Protein AF-A0ABD5VPP7-F1 (afdb_monomer)

Sequence (125 aa):
MGYACPVCEEPQADAAHLANHLAFTAMIGREDHEAWLDEHAPGWAQEGTQELAAVVSETLPEEEFEEFADADHDHATFEDDLARHAGYGRDAGRGGATDADVESVLAEARELTRRMRGDDEAENE

Foldseek 3Di:
DWFAQPQPRDTAPALLRNLVVLLVCVVVPPVSSVVVCCVQPVPSPVDHSVVSSVSSPVPGDDDDDDPPPPPPCCVVVVVVVCCVVVVVPPDPPPDDQDPVNVVVVVVVVVVVVVVVVVVVVVVVD

Nearest PDB structures (foldseek):
  4lqx-assembly1_A  TM=8.639E-01  e=4.321E-01  Saccharolobus solfataricus P2

Radius of gyration: 25.81 Å; Cα contacts (8 Å, |Δi|>4): 93; chains: 1; bounding box: 54×38×62 Å

Secondary structure (DSSP, 8-state):
-BEE-TTT--EESSHHHHHHHHHHHHHTT-HHHHHHHHHH-TTGGGS-HHHHHHHHHHHS--B-----------HHHHHHHHHHHTT-S----S-PPPHHHHHHHHHHHHHHHHHHHHHHHHT--

Solvent-accessible surface area (backbone atoms only — not comparable to full-atom values): 7390 Å² total; per-residue (Å²): 102,19,30,61,37,95,79,78,62,52,75,24,71,34,43,48,52,41,29,44,51,40,52,54,44,22,74,77,68,36,61,71,41,38,52,52,37,53,74,76,38,76,58,53,95,80,52,52,47,67,61,41,13,51,52,42,58,75,73,45,75,79,39,83,59,81,74,74,74,75,74,66,84,54,58,68,56,56,53,53,50,46,32,63,74,68,63,72,51,93,64,96,71,88,82,75,78,46,74,66,53,51,51,50,53,55,50,50,54,53,48,53,53,47,48,57,57,49,52,62,56,62,74,75,111

pLDDT: mean 81.06, std 17.79, range [46.28, 97.94]

Structure (mmCIF, N/CA/C/O backbone):
data_AF-A0ABD5VPP7-F1
#
_entry.id   AF-A0ABD5VPP7-F1
#
loop_
_atom_site.group_PDB
_atom_site.id
_atom_site.type_symbol
_atom_site.label_atom_id
_atom_site.label_alt_id
_atom_site.label_comp_id
_atom_site.label_asym_id
_atom_site.label_entity_id
_atom_site.label_seq_id
_atom_site.pdbx_PDB_ins_code
_atom_site.Cartn_x
_atom_site.Cartn_y
_atom_site.Cartn_z
_atom_site.occupancy
_atom_site.B_iso_or_equiv
_atom_site.auth_seq_id
_atom_site.auth_comp_id
_atom_site.auth_asym_id
_atom_site.auth_atom_id
_atom_site.pdbx_PDB_model_num
ATOM 1 N N . MET A 1 1 ? 11.129 -5.763 11.649 1.00 79.50 1 MET A N 1
ATOM 2 C CA . MET A 1 1 ? 9.699 -5.793 12.018 1.00 79.50 1 MET A CA 1
ATOM 3 C C . MET A 1 1 ? 8.933 -5.272 10.827 1.00 79.50 1 MET A C 1
ATOM 5 O O . MET A 1 1 ? 9.278 -4.189 10.379 1.00 79.50 1 MET A O 1
ATOM 9 N N . GLY A 1 2 ? 7.997 -6.048 10.295 1.00 91.31 2 GLY A N 1
ATOM 10 C CA . GLY A 1 2 ? 7.211 -5.709 9.114 1.00 91.31 2 GLY A CA 1
ATOM 11 C C . GLY A 1 2 ? 5.800 -6.274 9.220 1.00 91.31 2 GLY A C 1
ATOM 12 O O . GLY A 1 2 ? 5.390 -6.737 10.284 1.00 91.31 2 GLY A O 1
ATOM 13 N N . TYR A 1 3 ? 5.063 -6.249 8.116 1.00 94.12 3 TYR A N 1
ATOM 14 C CA . TYR A 1 3 ? 3.684 -6.733 8.059 1.00 94.12 3 TYR A CA 1
ATOM 15 C C . TYR A 1 3 ? 3.494 -7.641 6.846 1.00 94.12 3 TYR A C 1
ATOM 17 O O . TYR A 1 3 ? 3.978 -7.319 5.765 1.00 94.12 3 TYR A O 1
ATOM 25 N N . ALA A 1 4 ? 2.770 -8.748 6.995 1.00 94.94 4 ALA A N 1
ATOM 26 C CA . ALA A 1 4 ? 2.317 -9.530 5.848 1.00 94.94 4 ALA A CA 1
ATOM 27 C C . ALA A 1 4 ? 1.037 -8.924 5.267 1.00 94.94 4 ALA A C 1
ATOM 29 O O . ALA A 1 4 ? 0.120 -8.548 6.001 1.00 94.94 4 ALA A O 1
ATOM 30 N N . CYS A 1 5 ? 0.948 -8.862 3.938 1.00 96.25 5 CYS A N 1
ATOM 31 C CA . CYS A 1 5 ? -0.310 -8.525 3.289 1.00 96.25 5 CYS A CA 1
ATOM 32 C C . CYS A 1 5 ? -1.369 -9.601 3.604 1.00 96.25 5 CYS A C 1
ATOM 34 O O . CYS A 1 5 ? -1.138 -10.774 3.314 1.00 96.25 5 CYS A O 1
ATOM 36 N N . PRO A 1 6 ? -2.555 -9.239 4.125 1.00 95.31 6 PRO A N 1
ATOM 37 C CA . PRO A 1 6 ? -3.582 -10.210 4.517 1.00 95.31 6 PRO A CA 1
ATOM 38 C C . PRO A 1 6 ? -4.241 -10.930 3.330 1.00 95.31 6 PRO A C 1
ATOM 40 O O . PRO A 1 6 ? -5.009 -11.867 3.536 1.00 95.31 6 PRO A O 1
ATOM 43 N N . VAL A 1 7 ? -3.975 -10.483 2.097 1.00 96.56 7 VAL A N 1
ATOM 44 C CA . VAL A 1 7 ? -4.576 -11.028 0.872 1.00 96.56 7 VAL A CA 1
ATOM 45 C C . VAL A 1 7 ? -3.601 -11.912 0.101 1.00 96.56 7 VAL A C 1
ATOM 47 O O . VAL A 1 7 ? -3.958 -13.012 -0.310 1.00 96.56 7 VAL A O 1
ATOM 50 N N . CYS A 1 8 ? -2.380 -11.428 -0.132 1.00 96.31 8 CYS A N 1
ATOM 51 C CA . CYS A 1 8 ? -1.384 -12.126 -0.947 1.00 96.31 8 CYS A CA 1
ATOM 52 C C . CYS A 1 8 ? -0.206 -12.686 -0.143 1.00 96.31 8 CYS A C 1
ATOM 54 O O . CYS A 1 8 ? 0.681 -13.289 -0.738 1.00 96.31 8 CYS A O 1
ATOM 56 N N . GLU A 1 9 ? -0.196 -12.480 1.178 1.00 93.50 9 GLU A N 1
ATOM 57 C CA . GLU A 1 9 ? 0.846 -12.929 2.113 1.00 93.50 9 GLU A CA 1
ATOM 58 C C . GLU A 1 9 ? 2.243 -12.345 1.832 1.00 93.50 9 GLU A C 1
ATOM 60 O O . GLU A 1 9 ? 3.216 -12.730 2.476 1.00 93.50 9 GLU A O 1
ATOM 65 N N . GLU A 1 10 ? 2.356 -11.378 0.911 1.00 92.38 10 GLU A N 1
ATOM 66 C CA . GLU A 1 10 ? 3.624 -10.724 0.592 1.00 92.38 10 GLU A CA 1
ATOM 67 C C . GLU A 1 10 ? 4.099 -9.891 1.795 1.00 92.38 10 GLU A C 1
ATOM 69 O O . GLU A 1 10 ? 3.359 -9.006 2.252 1.00 92.38 10 GLU A O 1
ATOM 74 N N . PRO A 1 11 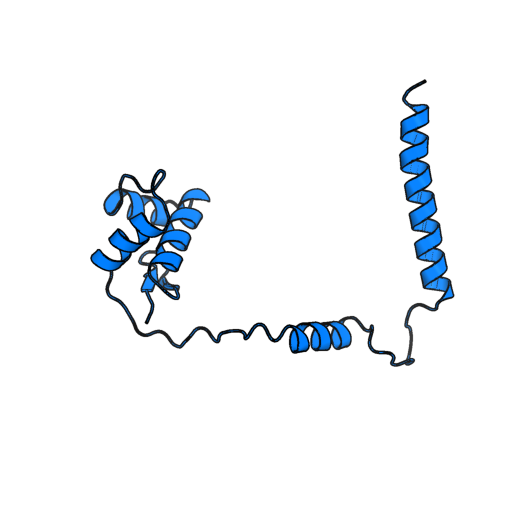? 5.317 -10.135 2.308 1.00 92.50 11 P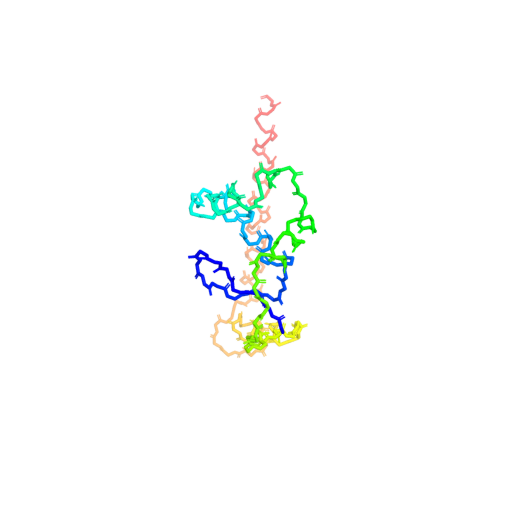RO A N 1
ATOM 75 C CA . PRO A 1 11 ? 5.863 -9.349 3.398 1.00 92.50 11 PRO A CA 1
ATOM 76 C C . PRO A 1 11 ? 6.127 -7.901 2.962 1.00 92.50 11 PRO A C 1
ATOM 78 O O . PRO A 1 11 ? 6.463 -7.611 1.817 1.00 92.50 11 PRO A O 1
ATOM 81 N N . GLN A 1 12 ? 5.957 -6.965 3.887 1.00 92.88 12 GLN A N 1
ATOM 82 C CA . GLN A 1 12 ? 6.147 -5.532 3.684 1.00 92.88 12 GLN A CA 1
ATOM 83 C C . GLN A 1 12 ? 7.014 -4.978 4.808 1.00 92.88 12 GLN A C 1
ATOM 85 O O . GLN A 1 12 ? 6.886 -5.390 5.963 1.00 92.88 12 GLN A O 1
ATOM 90 N N . ALA A 1 13 ? 7.894 -4.037 4.464 1.00 91.94 13 ALA A N 1
ATOM 91 C CA . ALA A 1 13 ? 8.899 -3.513 5.386 1.00 91.94 13 ALA A CA 1
ATOM 92 C C . ALA A 1 13 ? 8.285 -2.833 6.620 1.00 91.94 13 ALA A C 1
ATOM 94 O O . ALA A 1 13 ? 8.788 -3.004 7.723 1.00 91.94 13 ALA A O 1
ATOM 95 N N . ASP A 1 14 ? 7.188 -2.093 6.446 1.00 93.31 14 ASP A N 1
ATOM 96 C CA . ASP A 1 14 ? 6.459 -1.427 7.525 1.00 93.31 14 ASP A CA 1
ATOM 97 C C . ASP A 1 14 ? 4.976 -1.214 7.156 1.00 93.31 14 ASP A C 1
ATOM 99 O O . ASP A 1 14 ? 4.524 -1.558 6.057 1.00 93.31 14 ASP A O 1
ATOM 103 N N . ALA A 1 15 ? 4.208 -0.635 8.084 1.00 95.50 15 ALA A N 1
ATOM 104 C CA . ALA A 1 15 ? 2.782 -0.366 7.899 1.00 95.50 15 ALA A CA 1
ATOM 105 C C . ALA A 1 15 ? 2.495 0.593 6.729 1.00 95.50 15 ALA A C 1
ATOM 107 O O . ALA A 1 15 ? 1.458 0.467 6.079 1.00 95.50 15 ALA A O 1
ATOM 108 N N . ALA A 1 16 ? 3.397 1.536 6.431 1.00 95.56 16 ALA A N 1
ATOM 109 C CA . ALA A 1 16 ? 3.232 2.478 5.326 1.00 95.56 16 ALA A CA 1
ATOM 110 C C . ALA A 1 16 ? 3.455 1.795 3.968 1.00 95.56 16 ALA A C 1
ATOM 112 O O . ALA A 1 16 ? 2.703 2.037 3.021 1.00 95.56 16 ALA A O 1
ATOM 113 N N . HIS A 1 17 ? 4.435 0.894 3.879 1.00 95.75 17 HIS A N 1
ATOM 114 C CA . HIS A 1 17 ? 4.644 0.049 2.706 1.00 95.75 17 HIS A CA 1
ATOM 115 C C . HIS A 1 17 ? 3.443 -0.867 2.468 1.00 95.75 17 HIS A C 1
ATOM 117 O O . HIS A 1 17 ? 2.955 -0.937 1.339 1.00 95.75 17 HIS A O 1
ATOM 123 N N . LEU A 1 18 ? 2.899 -1.483 3.523 1.00 96.50 18 LEU A N 1
ATOM 124 C CA . LEU A 1 18 ? 1.692 -2.299 3.402 1.00 96.50 18 LEU A CA 1
ATOM 125 C C . LEU A 1 18 ? 0.464 -1.476 2.984 1.00 96.50 18 LEU A C 1
ATOM 127 O O . LEU A 1 18 ? -0.263 -1.888 2.081 1.00 96.50 18 LEU A O 1
ATOM 131 N N . ALA A 1 19 ? 0.262 -0.291 3.561 1.00 97.19 19 ALA A N 1
ATOM 132 C CA . ALA A 1 19 ? -0.812 0.614 3.152 1.00 97.19 19 ALA A CA 1
ATOM 133 C C . ALA A 1 19 ? -0.728 0.975 1.659 1.00 97.19 19 ALA A C 1
ATOM 135 O O . ALA A 1 19 ? -1.723 0.880 0.938 1.00 97.19 19 ALA A O 1
ATOM 136 N N . ASN A 1 20 ? 0.465 1.325 1.168 1.00 96.56 20 ASN A N 1
ATOM 137 C CA . ASN A 1 20 ? 0.675 1.593 -0.255 1.00 96.56 20 ASN A CA 1
ATOM 138 C C . ASN A 1 20 ? 0.445 0.351 -1.118 1.00 96.56 20 ASN A C 1
ATOM 140 O O . ASN A 1 20 ? -0.210 0.450 -2.154 1.00 96.56 20 ASN A O 1
ATOM 144 N N . HIS A 1 21 ? 0.963 -0.808 -0.705 1.00 97.62 21 HIS A N 1
ATOM 145 C CA . HIS A 1 21 ? 0.762 -2.064 -1.418 1.00 97.62 21 HIS A CA 1
ATOM 146 C C . HIS A 1 21 ? -0.731 -2.355 -1.608 1.00 97.62 21 HIS A C 1
ATOM 148 O O . HIS A 1 21 ? -1.160 -2.594 -2.736 1.00 97.62 21 HIS A O 1
ATOM 154 N N . LEU A 1 22 ? -1.530 -2.267 -0.542 1.00 97.00 22 LEU A N 1
ATOM 155 C CA . LEU A 1 22 ? -2.976 -2.481 -0.594 1.00 97.00 22 LEU A CA 1
ATOM 156 C C . LEU A 1 22 ? -3.663 -1.465 -1.515 1.00 97.00 22 LEU A C 1
ATOM 158 O O . LEU A 1 22 ? -4.382 -1.868 -2.430 1.00 97.00 22 LEU A O 1
ATOM 162 N N . ALA A 1 23 ? -3.399 -0.168 -1.327 1.00 96.69 23 ALA A N 1
ATOM 163 C CA . ALA A 1 23 ? -4.056 0.895 -2.087 1.00 96.69 23 ALA A CA 1
ATOM 164 C C . ALA A 1 23 ? -3.744 0.818 -3.591 1.00 96.69 23 ALA A C 1
ATOM 166 O O . ALA A 1 23 ? -4.658 0.839 -4.415 1.00 96.69 23 ALA A O 1
ATOM 167 N N . PHE A 1 24 ? -2.471 0.674 -3.977 1.00 96.50 24 PHE A N 1
ATOM 168 C CA . PHE A 1 24 ? -2.103 0.558 -5.392 1.00 96.50 24 PHE A CA 1
ATOM 169 C C . PHE A 1 24 ? -2.634 -0.728 -6.019 1.00 96.50 24 PHE A C 1
ATOM 171 O O . PHE A 1 24 ? -3.102 -0.705 -7.158 1.00 96.50 24 PHE A O 1
ATOM 178 N N . THR A 1 25 ? -2.587 -1.841 -5.286 1.00 96.69 25 THR A N 1
ATOM 179 C CA . THR A 1 25 ? -3.049 -3.138 -5.791 1.00 96.69 25 THR A CA 1
ATOM 180 C C . THR A 1 25 ? -4.567 -3.142 -6.000 1.00 96.69 25 THR A C 1
ATOM 182 O O . THR A 1 25 ? -5.041 -3.629 -7.028 1.00 96.69 25 THR A O 1
ATOM 185 N N . ALA A 1 26 ? -5.323 -2.505 -5.103 1.00 96.38 26 ALA A N 1
ATOM 186 C CA . ALA A 1 26 ? -6.745 -2.238 -5.294 1.00 96.38 26 ALA A CA 1
ATOM 187 C C . ALA A 1 26 ? -6.997 -1.340 -6.522 1.00 96.38 26 ALA A C 1
ATOM 189 O O . ALA A 1 26 ? -7.784 -1.700 -7.395 1.00 96.38 26 ALA A O 1
ATOM 190 N N . MET A 1 27 ? -6.257 -0.231 -6.677 1.00 94.25 27 MET A N 1
ATOM 191 C CA . MET A 1 27 ? -6.415 0.696 -7.815 1.00 94.25 27 MET A CA 1
ATOM 192 C C . MET A 1 27 ? -6.169 0.057 -9.192 1.00 94.25 27 MET A C 1
ATOM 194 O O . MET A 1 27 ? -6.773 0.483 -10.176 1.00 94.25 27 MET A O 1
ATOM 198 N 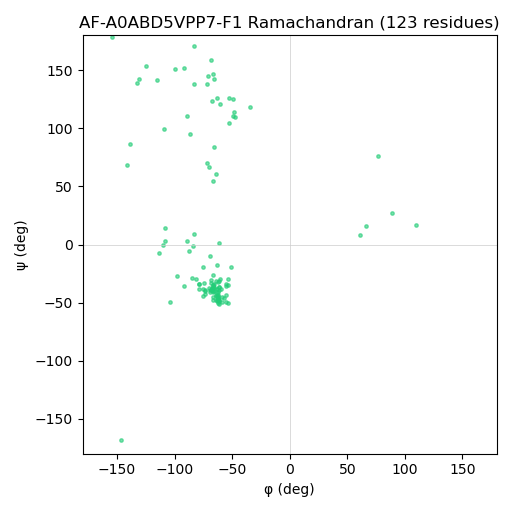N . ILE A 1 28 ? -5.306 -0.961 -9.292 1.00 96.06 28 ILE A N 1
ATOM 199 C CA . ILE A 1 28 ? -5.084 -1.710 -10.546 1.00 96.06 28 ILE A CA 1
ATOM 200 C C . ILE A 1 28 ? -6.119 -2.827 -10.780 1.00 96.06 28 ILE A C 1
ATOM 202 O O . ILE A 1 28 ? -5.965 -3.622 -11.711 1.00 96.06 28 ILE A O 1
ATOM 206 N N . GLY A 1 29 ? -7.176 -2.884 -9.963 1.00 92.62 29 GLY A N 1
ATOM 207 C CA . GLY A 1 29 ? -8.330 -3.765 -10.141 1.00 92.62 29 GLY A CA 1
ATOM 208 C C . GLY A 1 29 ? -8.192 -5.140 -9.490 1.00 92.62 29 GLY A C 1
ATOM 209 O O . GLY A 1 29 ? -8.769 -6.107 -9.989 1.00 92.62 29 GLY A O 1
ATOM 210 N N . ARG A 1 30 ? -7.404 -5.274 -8.416 1.00 94.69 30 ARG A N 1
ATOM 211 C CA . ARG A 1 30 ? -7.404 -6.500 -7.602 1.00 94.69 30 ARG A CA 1
ATOM 212 C C . ARG A 1 30 ? -8.489 -6.408 -6.534 1.00 94.69 30 ARG A C 1
ATOM 214 O O . ARG A 1 30 ? -8.256 -5.886 -5.447 1.00 94.69 30 ARG A O 1
ATOM 221 N N . GLU A 1 31 ? -9.646 -6.969 -6.862 1.00 95.44 31 GLU A N 1
ATOM 222 C CA . GLU A 1 31 ? -10.864 -6.915 -6.044 1.00 95.44 31 GLU A CA 1
ATOM 223 C C . GLU A 1 31 ? -10.679 -7.430 -4.610 1.00 95.44 31 GLU A C 1
ATOM 225 O O . GLU A 1 31 ? -11.245 -6.851 -3.695 1.00 95.44 31 GLU A O 1
ATOM 230 N N . ASP A 1 32 ? -9.833 -8.437 -4.369 1.00 97.62 32 ASP A N 1
ATOM 231 C CA . ASP A 1 32 ? -9.596 -8.935 -3.005 1.00 97.62 32 ASP A CA 1
ATOM 232 C C . ASP A 1 32 ? -8.897 -7.894 -2.106 1.00 97.62 32 ASP A C 1
ATOM 234 O O . ASP A 1 32 ? -9.169 -7.814 -0.909 1.00 97.62 32 ASP A O 1
ATOM 238 N N . HIS A 1 33 ? -8.009 -7.070 -2.681 1.00 97.94 33 HIS A N 1
ATOM 239 C CA . HIS A 1 33 ? -7.331 -5.996 -1.941 1.00 97.94 33 HIS A CA 1
ATOM 240 C C . HIS A 1 33 ? -8.285 -4.823 -1.705 1.00 97.94 33 HIS A C 1
ATOM 242 O O . HIS A 1 33 ? -8.283 -4.237 -0.625 1.00 97.94 33 HIS A O 1
ATOM 248 N N . GLU A 1 34 ? -9.125 -4.516 -2.696 1.00 96.56 34 GLU A N 1
ATOM 249 C CA . GLU A 1 34 ? -10.192 -3.521 -2.575 1.00 96.56 34 GLU A CA 1
ATOM 250 C C . GLU 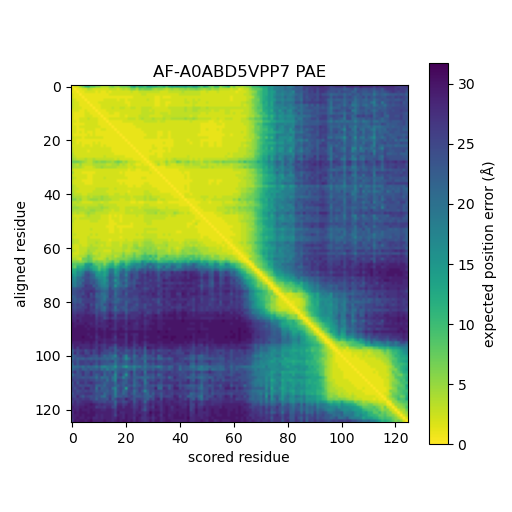A 1 34 ? -11.217 -3.930 -1.510 1.00 96.56 34 GLU A C 1
ATOM 252 O O . GLU A 1 34 ? -11.513 -3.137 -0.627 1.00 96.56 34 GLU A O 1
ATOM 257 N N . ALA A 1 35 ? -11.678 -5.182 -1.507 1.00 97.50 35 ALA A N 1
ATOM 258 C CA . ALA A 1 35 ? -12.636 -5.690 -0.529 1.00 97.50 35 ALA A CA 1
ATOM 259 C C . ALA A 1 35 ? -12.088 -5.640 0.902 1.00 97.50 35 ALA A C 1
ATOM 261 O O . ALA A 1 35 ? -12.808 -5.269 1.831 1.00 97.50 35 ALA A O 1
ATOM 262 N N . TRP A 1 36 ? -10.806 -5.976 1.087 1.00 97.12 36 TRP A N 1
ATOM 263 C CA . TRP A 1 36 ? -10.166 -5.852 2.393 1.00 97.12 36 TRP A CA 1
ATOM 264 C C . TRP A 1 36 ? -10.139 -4.394 2.870 1.00 97.12 36 TRP A C 1
ATOM 266 O O . TRP A 1 36 ? -10.466 -4.121 4.029 1.00 97.12 36 TRP A O 1
ATOM 276 N N . LEU A 1 37 ? -9.787 -3.463 1.975 1.00 96.88 37 LEU A N 1
ATOM 277 C CA . LEU A 1 37 ? -9.779 -2.033 2.272 1.00 96.88 37 LEU A CA 1
ATOM 278 C C . LEU A 1 37 ? -11.189 -1.491 2.525 1.00 96.88 37 LEU A C 1
ATOM 280 O O . LEU A 1 37 ? -11.366 -0.718 3.454 1.00 96.88 37 LEU A O 1
ATOM 284 N N . ASP A 1 38 ? -12.203 -1.915 1.780 1.00 96.62 38 ASP A N 1
ATOM 285 C CA . ASP A 1 38 ? -13.586 -1.482 1.995 1.00 96.62 38 ASP A CA 1
ATOM 286 C C . ASP A 1 38 ? -14.134 -1.932 3.361 1.00 96.62 38 ASP A C 1
ATOM 288 O O . ASP A 1 38 ? -14.942 -1.225 3.969 1.00 96.62 38 ASP A O 1
ATOM 292 N N . GLU A 1 39 ? -13.685 -3.083 3.871 1.00 96.56 39 GLU A N 1
ATOM 293 C CA . GLU A 1 39 ? -14.071 -3.590 5.192 1.00 96.56 39 GLU A CA 1
ATOM 294 C C . GLU A 1 39 ? -13.367 -2.846 6.339 1.00 96.56 39 GLU A C 1
ATOM 296 O O . GLU A 1 39 ? -14.014 -2.475 7.322 1.00 96.56 39 GLU A O 1
ATOM 301 N N . HIS A 1 40 ? -12.058 -2.608 6.218 1.00 95.25 40 HIS A N 1
ATOM 302 C CA . HIS A 1 40 ? -11.229 -2.090 7.317 1.00 95.25 40 HIS A CA 1
ATOM 303 C C . HIS A 1 40 ? -11.000 -0.573 7.253 1.00 95.25 40 HIS A C 1
ATOM 305 O O . HIS A 1 40 ? -10.819 0.074 8.283 1.00 95.25 40 HIS A O 1
ATOM 311 N N . ALA A 1 41 ? -11.045 0.007 6.056 1.00 95.12 41 ALA A N 1
ATOM 312 C CA . ALA A 1 41 ? -10.818 1.418 5.763 1.00 95.12 41 ALA A CA 1
ATOM 313 C C . ALA A 1 41 ? -11.788 1.918 4.665 1.00 95.12 41 ALA A C 1
ATOM 315 O O . ALA A 1 41 ? -11.353 2.281 3.574 1.00 95.12 41 ALA A O 1
ATOM 316 N N . PRO A 1 42 ? -13.109 2.016 4.921 1.00 90.69 42 PRO A N 1
ATOM 317 C CA . PRO A 1 42 ? -14.121 2.396 3.915 1.00 90.69 42 PRO A CA 1
ATOM 318 C C . PRO A 1 42 ? -13.960 3.809 3.300 1.00 90.69 42 PRO A C 1
ATOM 320 O O . PRO A 1 42 ? -14.776 4.229 2.478 1.00 90.69 42 PRO A O 1
ATOM 323 N N . GLY A 1 43 ? -12.931 4.568 3.695 1.00 92.81 43 GLY A N 1
ATOM 324 C CA . GLY A 1 43 ? -12.523 5.854 3.120 1.00 92.81 43 GLY A CA 1
ATOM 325 C C . GLY A 1 43 ? -11.228 5.808 2.300 1.00 92.81 43 GLY A C 1
ATOM 326 O O . GLY A 1 43 ? -10.805 6.855 1.809 1.00 92.81 43 GLY A O 1
ATOM 327 N N . TRP A 1 44 ? -10.618 4.631 2.121 1.00 96.44 44 TRP A N 1
ATOM 328 C CA . TRP A 1 44 ? -9.237 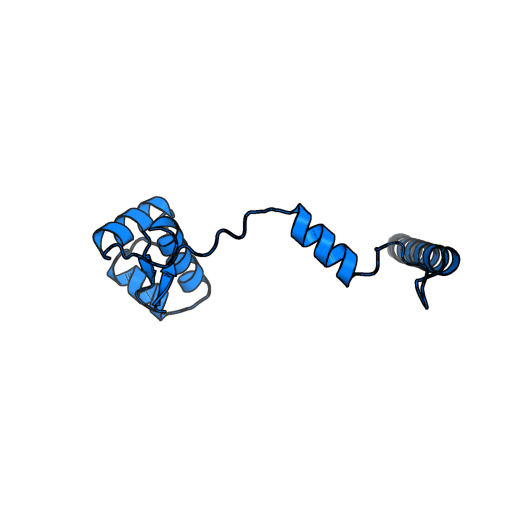4.474 1.655 1.00 96.44 44 TRP A CA 1
ATOM 329 C C . TRP A 1 44 ? -8.915 5.197 0.347 1.00 96.44 44 TRP A C 1
ATOM 331 O O . TRP A 1 44 ? -7.826 5.739 0.191 1.00 96.44 44 TRP A O 1
ATOM 341 N N . ALA A 1 45 ? -9.874 5.277 -0.576 1.00 94.00 45 ALA A N 1
ATOM 342 C CA . ALA A 1 45 ? -9.691 5.938 -1.867 1.00 94.00 45 ALA A CA 1
ATOM 343 C C . ALA A 1 45 ? -9.403 7.452 -1.758 1.00 94.00 45 ALA A C 1
ATOM 345 O O . ALA A 1 45 ? -8.956 8.069 -2.724 1.00 94.00 45 ALA A O 1
ATOM 346 N N . GLN A 1 46 ? -9.696 8.066 -0.608 1.00 94.81 46 GLN A N 1
ATOM 347 C CA . GLN A 1 46 ? -9.487 9.491 -0.326 1.00 94.81 46 GLN A CA 1
ATOM 348 C C . GLN A 1 46 ? -8.416 9.727 0.747 1.00 94.81 46 GLN A C 1
ATOM 350 O O . GLN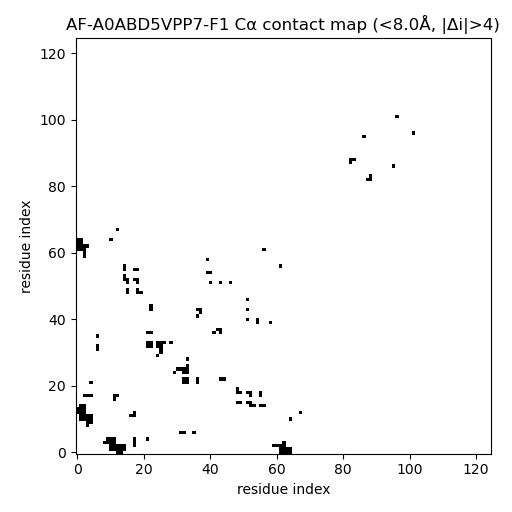 A 1 46 ? -8.057 10.877 1.006 1.00 94.81 46 GLN A O 1
ATOM 355 N N . GLU A 1 47 ? -7.937 8.662 1.385 1.00 94.75 47 GLU A N 1
ATOM 356 C CA . GLU A 1 47 ? -6.969 8.719 2.471 1.00 94.75 47 GLU A CA 1
ATOM 357 C C . GLU A 1 47 ? -5.538 8.606 1.943 1.00 94.75 47 GLU A C 1
ATOM 359 O O . GLU A 1 47 ? -5.271 8.042 0.880 1.00 94.75 47 GLU A O 1
ATOM 364 N N . GLY A 1 48 ? -4.604 9.203 2.679 1.00 92.50 48 GLY A N 1
ATOM 365 C CA . GLY A 1 48 ? -3.187 9.081 2.391 1.00 92.50 48 GLY A CA 1
ATOM 366 C C . GLY A 1 48 ? -2.602 7.798 2.973 1.00 92.50 48 GLY A C 1
ATOM 367 O O . GLY A 1 48 ? -3.207 7.094 3.782 1.00 92.50 48 GLY A O 1
ATOM 368 N N . THR A 1 49 ? -1.360 7.513 2.587 1.00 95.12 49 THR A N 1
ATOM 369 C CA . THR A 1 49 ? -0.608 6.355 3.082 1.00 95.12 49 THR A CA 1
ATOM 370 C C . THR A 1 49 ? -0.511 6.328 4.607 1.00 95.12 49 THR A C 1
ATOM 372 O O . THR A 1 49 ? -0.546 5.257 5.196 1.00 95.12 49 THR A O 1
ATOM 375 N N . GLN A 1 50 ? -0.388 7.487 5.262 1.00 95.94 50 GLN A N 1
ATOM 376 C CA . GLN A 1 50 ? -0.190 7.558 6.712 1.00 95.94 50 GLN A CA 1
ATOM 377 C C . GLN A 1 50 ? -1.467 7.225 7.485 1.00 95.94 50 GLN A C 1
ATOM 379 O O . GLN A 1 50 ? -1.410 6.537 8.501 1.00 95.94 50 GLN A O 1
ATOM 384 N N . GLU A 1 51 ? -2.608 7.708 7.001 1.00 96.00 51 GLU A N 1
ATOM 385 C CA . GLU A 1 51 ? -3.926 7.402 7.545 1.00 96.00 51 GLU A CA 1
ATOM 386 C C . GLU A 1 51 ? -4.214 5.900 7.422 1.00 96.00 51 GLU A C 1
ATOM 388 O O . GLU A 1 51 ? -4.567 5.252 8.407 1.00 96.00 51 GLU A O 1
ATOM 393 N N . LEU A 1 52 ? -3.930 5.323 6.253 1.00 96.00 52 LEU A N 1
ATOM 394 C CA . LEU A 1 52 ? -4.066 3.887 6.016 1.00 96.00 52 LEU A CA 1
ATOM 395 C C . LEU A 1 52 ? -3.074 3.050 6.830 1.00 96.00 52 LEU A C 1
ATOM 397 O O . LEU A 1 52 ? -3.433 1.987 7.330 1.00 96.00 52 LEU A O 1
ATOM 401 N N . ALA A 1 53 ? -1.845 3.531 7.021 1.00 96.38 53 ALA A N 1
ATOM 402 C CA . ALA A 1 53 ? -0.851 2.854 7.850 1.00 96.38 53 ALA A CA 1
ATOM 403 C C . ALA A 1 53 ? -1.310 2.737 9.310 1.00 96.38 53 ALA A C 1
ATOM 405 O O . ALA A 1 53 ? -1.063 1.711 9.941 1.00 96.38 53 ALA A O 1
ATOM 406 N N . ALA A 1 54 ? -2.010 3.749 9.838 1.00 96.12 54 ALA A N 1
ATOM 407 C CA . ALA A 1 54 ? -2.584 3.681 11.179 1.00 96.12 54 ALA A CA 1
ATOM 408 C C . ALA A 1 54 ? -3.607 2.538 11.277 1.00 96.12 54 ALA A C 1
ATOM 410 O O . ALA A 1 54 ? -3.478 1.686 12.155 1.00 96.12 54 ALA A O 1
ATOM 411 N N . VAL A 1 55 ? -4.538 2.451 10.320 1.00 95.31 55 VAL A N 1
ATOM 412 C CA . VAL A 1 55 ? -5.530 1.361 10.256 1.00 95.31 55 VAL A CA 1
ATOM 413 C C . VAL A 1 55 ? -4.850 -0.006 10.162 1.00 95.31 55 VAL A C 1
ATOM 415 O O . VAL A 1 55 ? -5.212 -0.932 10.888 1.00 95.31 55 VAL A O 1
ATOM 418 N N . VAL A 1 56 ? -3.832 -0.134 9.308 1.00 94.00 56 VAL A N 1
ATOM 419 C CA . VAL A 1 56 ? -3.044 -1.366 9.155 1.00 94.00 56 VAL A CA 1
ATOM 420 C C . VAL A 1 56 ? -2.397 -1.775 10.478 1.00 94.00 56 VAL A C 1
ATOM 422 O O . VAL A 1 56 ? -2.558 -2.919 10.897 1.00 94.00 56 VAL A O 1
ATOM 425 N N . SER A 1 57 ? -1.727 -0.844 11.162 1.00 93.94 57 SER A N 1
ATOM 426 C CA . SER A 1 57 ? -1.038 -1.119 12.430 1.00 93.94 57 SER A CA 1
ATOM 427 C C . SER A 1 57 ? -1.983 -1.468 13.587 1.00 93.94 57 SER A C 1
ATOM 429 O O . SER A 1 57 ? -1.598 -2.175 14.514 1.00 93.94 57 SER A O 1
ATOM 431 N N . GLU A 1 58 ? -3.233 -0.997 13.539 1.00 94.44 58 GLU A N 1
ATOM 432 C CA . GLU A 1 58 ? -4.265 -1.353 14.520 1.00 94.44 58 GLU A CA 1
ATOM 433 C C . GLU A 1 58 ? -4.920 -2.710 14.222 1.00 94.44 58 GLU A C 1
ATOM 435 O O . GLU A 1 58 ? -5.366 -3.399 15.142 1.00 94.44 58 GLU A O 1
ATOM 440 N N . THR A 1 59 ? -4.988 -3.092 12.946 1.00 92.81 59 THR A N 1
ATOM 441 C CA . THR A 1 59 ? -5.729 -4.276 12.485 1.00 92.81 59 THR A CA 1
ATOM 442 C C . THR A 1 59 ? -4.859 -5.527 12.442 1.00 92.81 59 THR A C 1
ATOM 444 O O . THR A 1 59 ? -5.341 -6.629 12.714 1.00 92.81 59 THR A O 1
ATOM 447 N N . LEU A 1 60 ? -3.585 -5.376 12.082 1.00 93.19 60 LEU A N 1
ATOM 448 C CA . LEU A 1 60 ? -2.678 -6.484 11.816 1.00 93.19 60 LEU A CA 1
ATOM 449 C C . LEU A 1 60 ? -1.534 -6.516 12.832 1.00 93.19 60 LEU A C 1
ATOM 451 O O . LEU A 1 60 ? -1.028 -5.467 13.229 1.00 93.19 60 LEU A O 1
ATOM 455 N N . PRO A 1 61 ? -1.108 -7.714 13.264 1.00 89.75 61 PRO A N 1
ATOM 456 C CA . PRO A 1 61 ? 0.066 -7.842 14.110 1.00 89.75 61 PRO A CA 1
ATOM 457 C C . PRO A 1 61 ? 1.347 -7.538 13.322 1.00 89.75 61 PRO A C 1
ATOM 459 O O . PRO A 1 61 ? 1.471 -7.897 12.153 1.00 89.75 61 PRO A O 1
ATOM 462 N N . GLU A 1 62 ? 2.324 -6.930 13.995 1.00 89.94 62 GLU A N 1
ATOM 463 C CA . GLU A 1 62 ? 3.696 -6.861 13.487 1.00 89.94 62 GLU A CA 1
ATOM 464 C C . GLU A 1 62 ? 4.367 -8.230 13.562 1.00 89.94 62 GLU A C 1
ATOM 466 O O . GLU A 1 62 ? 4.280 -8.931 14.575 1.00 89.94 62 GLU A O 1
ATOM 471 N N . GLU A 1 63 ? 5.099 -8.571 12.509 1.00 89.75 63 GLU A N 1
ATOM 472 C CA . GLU A 1 63 ? 5.823 -9.830 12.387 1.00 89.75 63 GLU A CA 1
ATOM 473 C C . GLU A 1 63 ? 7.315 -9.591 12.107 1.00 89.75 63 GLU A C 1
ATOM 475 O O . GLU A 1 63 ? 7.739 -8.559 11.570 1.00 89.75 63 GLU A O 1
ATOM 480 N N . GLU A 1 64 ? 8.147 -10.552 12.508 1.00 84.12 64 GLU A N 1
ATOM 481 C CA . GLU A 1 64 ? 9.562 -10.574 12.142 1.00 84.12 64 GLU A CA 1
ATOM 482 C C . GLU A 1 64 ? 9.737 -11.322 10.825 1.00 84.12 64 GLU A C 1
ATOM 484 O O . GLU A 1 64 ? 9.599 -12.542 10.761 1.00 84.12 64 GLU A O 1
ATOM 489 N N . PHE A 1 65 ? 10.085 -10.576 9.782 1.00 82.38 65 PHE A N 1
ATOM 490 C CA . PHE A 1 65 ? 10.567 -11.127 8.524 1.00 82.38 65 PHE A CA 1
ATOM 491 C C . PHE A 1 65 ? 12.089 -11.037 8.483 1.00 82.38 65 PHE A C 1
ATOM 493 O O . PHE A 1 65 ? 12.673 -10.135 9.096 1.00 82.38 65 PHE A O 1
ATOM 500 N N . GLU A 1 66 ? 12.726 -11.963 7.758 1.00 78.06 66 GLU A N 1
ATOM 501 C CA . GLU A 1 66 ? 14.116 -11.766 7.348 1.00 78.06 66 GLU A CA 1
ATOM 502 C C . GLU A 1 66 ? 14.190 -10.406 6.657 1.00 78.06 66 GLU A C 1
ATOM 504 O O . GLU A 1 66 ? 13.373 -10.118 5.781 1.00 78.06 66 GLU A O 1
ATOM 509 N N . GLU A 1 67 ? 15.102 -9.551 7.128 1.00 66.31 67 GLU A N 1
ATOM 510 C CA . GLU A 1 67 ? 15.342 -8.236 6.545 1.00 66.31 67 GLU A CA 1
ATOM 511 C C . GLU A 1 67 ? 15.468 -8.453 5.039 1.00 66.31 67 GLU A C 1
ATOM 513 O O . GLU A 1 67 ? 16.361 -9.188 4.603 1.00 66.31 67 GLU A O 1
ATOM 518 N N . PHE A 1 68 ? 14.512 -7.915 4.263 1.00 63.41 68 PHE A N 1
ATOM 519 C CA . PHE A 1 68 ? 14.651 -7.848 2.814 1.00 63.41 68 PHE A CA 1
ATOM 520 C C . PHE A 1 68 ? 16.016 -7.251 2.633 1.00 63.41 68 PHE A C 1
ATOM 522 O O . PHE A 1 68 ? 16.188 -6.120 3.081 1.00 63.41 68 PHE A O 1
ATOM 529 N N . ALA A 1 69 ? 16.974 -8.045 2.140 1.00 52.78 69 ALA A N 1
ATOM 530 C CA . ALA A 1 69 ? 18.342 -7.594 2.033 1.00 52.78 69 ALA A CA 1
ATOM 531 C C . ALA A 1 69 ? 18.238 -6.229 1.382 1.00 52.78 69 ALA A C 1
ATOM 533 O O . ALA A 1 69 ? 17.779 -6.149 0.237 1.00 52.78 69 ALA A O 1
ATOM 534 N N . ASP A 1 70 ? 18.530 -5.183 2.164 1.00 52.03 70 ASP A N 1
ATOM 535 C CA . ASP A 1 70 ? 18.725 -3.858 1.636 1.00 52.03 70 ASP A CA 1
ATOM 536 C C . ASP A 1 70 ? 19.765 -4.156 0.574 1.00 52.03 70 ASP A C 1
ATOM 538 O O . ASP A 1 70 ? 20.907 -4.525 0.872 1.00 52.03 70 ASP A O 1
ATOM 542 N N . ALA A 1 71 ? 19.331 -4.166 -0.685 1.00 52.03 71 ALA A N 1
ATOM 543 C CA . ALA A 1 71 ? 20.244 -4.005 -1.776 1.00 52.03 71 ALA A CA 1
ATOM 544 C C . ALA A 1 71 ? 20.704 -2.581 -1.536 1.00 52.03 71 ALA A C 1
ATOM 546 O O . ALA A 1 71 ? 20.099 -1.621 -2.028 1.00 52.03 71 ALA A O 1
ATOM 547 N N . ASP A 1 72 ? 21.696 -2.482 -0.643 1.00 48.44 72 ASP A N 1
ATOM 548 C CA . ASP A 1 72 ? 22.540 -1.343 -0.422 1.00 48.44 72 ASP A CA 1
ATOM 549 C C . ASP A 1 72 ? 22.675 -0.773 -1.819 1.00 48.44 72 ASP A C 1
ATOM 551 O O . ASP A 1 72 ? 23.020 -1.500 -2.764 1.00 48.44 72 ASP A O 1
ATOM 555 N N . HIS A 1 73 ? 22.210 0.460 -1.994 1.00 50.00 73 HIS A N 1
ATOM 556 C CA . HIS A 1 73 ? 22.353 1.193 -3.239 1.00 50.00 73 HIS A CA 1
ATOM 557 C C . HIS A 1 73 ? 23.850 1.480 -3.446 1.00 50.00 73 HIS A C 1
ATOM 559 O O . HIS A 1 73 ? 24.273 2.619 -3.640 1.00 50.00 73 HIS A O 1
ATOM 565 N N . ASP A 1 74 ? 24.673 0.436 -3.428 1.00 46.28 74 ASP A N 1
ATOM 566 C CA . ASP A 1 74 ? 25.999 0.377 -3.966 1.00 46.28 74 ASP A CA 1
ATOM 567 C C . ASP A 1 74 ? 25.833 0.361 -5.485 1.00 46.28 74 ASP A C 1
ATOM 569 O O . ASP A 1 74 ? 26.034 -0.633 -6.190 1.00 46.28 74 ASP A O 1
ATOM 573 N N . HIS A 1 75 ? 25.414 1.523 -5.992 1.00 52.22 75 HIS A N 1
ATOM 574 C CA . HIS A 1 75 ? 25.381 1.855 -7.406 1.00 52.22 75 HIS A CA 1
ATOM 575 C C . HIS A 1 75 ? 26.733 1.572 -8.076 1.00 52.22 75 HIS A C 1
ATOM 577 O O . HIS A 1 75 ? 26.765 1.402 -9.292 1.00 52.22 75 HIS A O 1
ATOM 583 N N . ALA A 1 76 ? 27.834 1.456 -7.317 1.00 57.16 76 ALA A N 1
ATOM 584 C CA . ALA A 1 76 ? 29.123 1.091 -7.880 1.00 57.16 76 ALA A CA 1
ATOM 585 C C . ALA A 1 76 ? 29.151 -0.363 -8.369 1.00 57.16 76 ALA A C 1
ATOM 587 O O . ALA A 1 76 ? 29.796 -0.646 -9.372 1.00 57.16 76 ALA A O 1
ATOM 588 N N . THR A 1 77 ? 28.435 -1.287 -7.721 1.00 59.59 77 THR A N 1
ATOM 589 C CA . THR A 1 77 ? 28.433 -2.699 -8.139 1.00 59.59 77 THR A CA 1
ATOM 590 C C . THR A 1 77 ? 27.529 -2.951 -9.338 1.00 59.59 77 THR A C 1
ATOM 592 O O . THR A 1 77 ? 27.917 -3.695 -10.233 1.00 59.59 77 THR A O 1
ATOM 595 N N . PHE A 1 78 ? 26.369 -2.290 -9.418 1.00 62.72 78 PHE A N 1
ATOM 596 C CA . PHE A 1 78 ? 25.466 -2.434 -10.562 1.00 62.72 78 PHE A CA 1
ATOM 597 C C . PHE A 1 78 ? 26.050 -1.816 -11.836 1.00 62.72 78 PHE A C 1
ATOM 599 O O . PHE A 1 78 ? 25.959 -2.419 -12.901 1.00 62.72 78 PHE A O 1
ATOM 606 N N . GLU A 1 79 ? 26.693 -0.646 -11.745 1.00 61.34 79 GLU A N 1
ATOM 607 C CA . GLU A 1 79 ? 27.380 -0.044 -12.892 1.00 61.34 79 GLU A CA 1
ATOM 608 C C . GLU A 1 79 ? 28.591 -0.875 -13.342 1.00 61.34 79 GLU A C 1
ATOM 610 O O . GLU A 1 79 ? 28.807 -1.011 -14.543 1.00 61.34 79 GLU A O 1
ATOM 615 N N . ASP A 1 80 ? 29.353 -1.471 -12.417 1.00 61.97 80 ASP A N 1
ATOM 616 C CA . ASP A 1 80 ? 30.527 -2.301 -12.735 1.00 61.97 80 ASP A CA 1
ATOM 617 C C . ASP A 1 80 ? 30.126 -3.687 -13.286 1.00 61.97 80 ASP A C 1
ATOM 619 O O . ASP A 1 80 ? 30.796 -4.228 -14.172 1.00 61.97 80 ASP A O 1
ATOM 623 N N . ASP A 1 81 ? 29.000 -4.251 -12.835 1.00 60.84 81 ASP A N 1
ATOM 624 C CA . ASP A 1 81 ? 28.426 -5.484 -13.388 1.00 60.84 81 ASP A CA 1
ATOM 625 C C . ASP A 1 81 ? 27.776 -5.227 -14.755 1.00 60.84 81 ASP A C 1
ATOM 627 O O . ASP A 1 81 ? 28.056 -5.940 -15.719 1.00 60.84 81 ASP A O 1
ATOM 631 N N . LEU A 1 82 ? 27.036 -4.120 -14.910 1.00 60.59 82 LEU A N 1
ATOM 632 C CA . LEU A 1 82 ? 26.521 -3.672 -16.204 1.00 60.59 82 LEU A CA 1
ATOM 633 C C . LEU A 1 82 ? 27.661 -3.329 -17.170 1.00 60.59 82 LEU A C 1
ATOM 635 O O . LEU A 1 82 ? 27.570 -3.676 -18.338 1.00 60.59 82 LEU A O 1
ATOM 639 N N . ALA A 1 83 ? 28.762 -2.719 -16.727 1.00 62.00 83 ALA A N 1
ATOM 640 C CA . ALA A 1 83 ? 29.925 -2.444 -17.573 1.00 62.00 83 ALA A CA 1
ATOM 641 C C . ALA A 1 83 ? 30.629 -3.733 -18.031 1.00 62.00 83 ALA A C 1
ATOM 643 O O . ALA A 1 83 ? 31.079 -3.816 -19.181 1.00 62.00 83 ALA A O 1
ATOM 644 N N . ARG A 1 84 ? 30.684 -4.757 -17.166 1.00 58.56 84 ARG A N 1
ATOM 645 C CA . ARG A 1 84 ? 31.160 -6.102 -17.529 1.00 58.56 84 ARG A CA 1
ATOM 646 C C . ARG A 1 84 ? 30.212 -6.819 -18.486 1.00 58.56 84 ARG A C 1
ATOM 648 O O . ARG A 1 84 ? 30.684 -7.483 -19.406 1.00 58.56 84 ARG A O 1
ATOM 655 N N . HIS A 1 85 ? 28.902 -6.673 -18.302 1.00 56.59 85 HIS A N 1
ATOM 656 C CA . HIS A 1 85 ? 27.887 -7.378 -19.087 1.00 56.59 85 HIS A CA 1
ATOM 657 C C . HIS A 1 85 ? 27.548 -6.672 -20.413 1.00 56.59 85 HIS A C 1
ATOM 659 O O . HIS A 1 85 ? 27.212 -7.324 -21.400 1.00 56.59 85 HIS A O 1
ATOM 665 N N . ALA A 1 86 ? 27.681 -5.346 -20.466 1.00 54.16 86 ALA A N 1
ATOM 666 C CA . ALA A 1 86 ? 27.434 -4.503 -21.636 1.00 54.16 86 ALA A CA 1
ATOM 667 C C . ALA A 1 86 ? 28.677 -4.313 -22.523 1.00 54.16 86 ALA A C 1
ATOM 669 O O . ALA A 1 86 ? 28.615 -3.586 -23.510 1.00 54.16 86 ALA A O 1
ATOM 670 N N . GLY A 1 87 ? 29.808 -4.956 -22.206 1.00 51.09 87 GLY A N 1
ATOM 671 C CA . GLY A 1 87 ? 30.985 -4.965 -23.083 1.00 51.09 87 GLY A CA 1
ATOM 672 C C . GLY A 1 87 ? 31.659 -3.599 -23.275 1.00 51.09 87 GLY A C 1
ATOM 673 O O . GLY A 1 87 ? 32.462 -3.446 -24.190 1.00 51.09 87 GLY A O 1
ATOM 674 N N . TYR A 1 88 ? 31.366 -2.617 -22.416 1.00 51.16 88 TYR A N 1
ATOM 675 C CA . TYR A 1 88 ? 32.062 -1.322 -22.387 1.00 51.16 88 TYR A CA 1
ATOM 676 C C . TYR A 1 88 ? 33.358 -1.369 -21.564 1.00 51.16 88 TYR A C 1
ATOM 678 O O . TYR A 1 88 ? 34.102 -0.388 -21.499 1.00 51.16 88 TYR A O 1
ATOM 686 N N . GLY A 1 89 ? 33.667 -2.525 -20.968 1.00 48.25 89 GLY A N 1
ATOM 687 C CA . GLY A 1 89 ? 35.011 -2.853 -20.522 1.00 48.25 89 GLY A CA 1
ATOM 688 C C . GLY A 1 89 ? 35.954 -2.849 -21.719 1.00 48.25 89 GLY A C 1
ATOM 689 O O . GLY A 1 89 ? 35.758 -3.581 -22.683 1.00 48.25 89 GLY A O 1
ATOM 690 N N . ARG A 1 90 ? 36.971 -1.993 -21.652 1.00 50.84 90 ARG A N 1
ATOM 691 C CA . ARG A 1 90 ? 38.044 -1.797 -22.631 1.00 50.84 90 ARG A CA 1
ATOM 692 C C . ARG A 1 90 ? 38.921 -3.049 -22.785 1.00 50.84 90 ARG A C 1
ATOM 694 O O . ARG A 1 90 ? 40.120 -2.992 -22.542 1.00 50.84 90 ARG A O 1
ATOM 701 N N . ASP A 1 91 ? 38.338 -4.166 -23.194 1.00 46.59 91 ASP A N 1
ATOM 702 C CA . ASP A 1 91 ? 39.043 -5.372 -23.601 1.00 46.59 91 ASP A CA 1
ATOM 703 C C . ASP A 1 91 ? 38.885 -5.507 -25.114 1.00 46.59 91 ASP A C 1
ATOM 705 O O . ASP A 1 91 ? 37.851 -5.895 -25.658 1.00 46.59 91 ASP A O 1
ATOM 709 N N . ALA A 1 92 ? 39.936 -5.078 -25.811 1.00 52.03 92 ALA A N 1
ATOM 710 C CA . ALA A 1 92 ? 40.082 -5.127 -27.256 1.00 52.03 92 ALA A CA 1
ATOM 711 C C . ALA A 1 92 ? 40.261 -6.581 -27.728 1.00 52.03 92 ALA A C 1
ATOM 713 O O . ALA A 1 92 ? 41.323 -6.979 -28.208 1.00 52.03 92 ALA A O 1
ATOM 714 N N . GLY A 1 93 ? 39.213 -7.387 -27.576 1.00 50.75 93 GLY A N 1
ATOM 715 C CA . GLY A 1 93 ? 39.235 -8.816 -27.831 1.00 50.75 93 GLY A CA 1
ATOM 716 C C . GLY A 1 93 ? 37.970 -9.282 -28.534 1.00 50.75 93 GLY A C 1
ATOM 717 O O . GLY A 1 93 ? 37.062 -9.792 -27.896 1.00 50.75 93 GLY A O 1
ATOM 718 N N . ARG A 1 94 ? 37.982 -9.196 -29.872 1.00 52.16 94 ARG A N 1
ATOM 719 C CA . ARG A 1 94 ? 37.077 -9.906 -30.798 1.00 52.16 94 ARG A CA 1
ATOM 720 C C . ARG A 1 94 ? 35.649 -9.339 -30.913 1.00 52.16 94 ARG A C 1
ATOM 722 O O . ARG A 1 94 ? 34.689 -9.961 -30.483 1.00 52.16 94 ARG A O 1
ATOM 729 N N . GLY A 1 95 ? 35.513 -8.226 -31.642 1.00 55.41 95 GLY A N 1
ATOM 730 C CA . GLY A 1 95 ? 34.243 -7.844 -32.287 1.00 55.41 95 GLY A CA 1
ATOM 731 C C . GLY A 1 95 ? 33.497 -6.639 -31.711 1.00 55.41 95 GLY A C 1
ATOM 732 O O . GLY A 1 95 ? 32.321 -6.482 -32.018 1.00 55.41 95 GLY A O 1
ATOM 733 N N . GLY A 1 96 ? 34.147 -5.795 -30.905 1.00 57.22 96 GLY A N 1
ATOM 734 C CA . GLY A 1 96 ? 33.586 -4.492 -30.536 1.00 57.22 96 GLY A CA 1
ATOM 735 C C . GLY A 1 96 ? 33.470 -3.575 -31.756 1.00 57.22 96 GLY A C 1
ATOM 736 O O . GLY A 1 96 ? 34.345 -3.606 -32.626 1.00 57.22 96 GLY A O 1
ATOM 737 N N . ALA A 1 97 ? 32.390 -2.789 -31.814 1.00 61.91 97 ALA A N 1
ATOM 738 C CA . ALA A 1 97 ? 32.187 -1.768 -32.837 1.00 61.91 97 ALA A CA 1
ATOM 739 C C . ALA A 1 97 ? 33.445 -0.900 -32.945 1.00 61.91 97 ALA A C 1
ATOM 741 O O . ALA A 1 97 ? 33.943 -0.383 -31.943 1.00 61.91 97 ALA A O 1
ATOM 742 N N . THR A 1 98 ? 33.994 -0.789 -34.151 1.00 76.06 98 THR A N 1
ATOM 743 C CA . THR A 1 98 ? 35.127 0.099 -34.386 1.00 76.06 98 THR A CA 1
ATOM 744 C C . THR A 1 98 ? 34.671 1.547 -34.240 1.00 76.06 98 THR A C 1
ATOM 746 O O . THR A 1 98 ? 33.492 1.853 -34.417 1.00 76.06 98 THR A O 1
ATOM 749 N N . ASP A 1 99 ? 35.601 2.467 -33.989 1.00 74.00 99 ASP A N 1
ATOM 750 C CA . ASP A 1 99 ? 35.283 3.902 -33.986 1.00 74.00 99 ASP A CA 1
ATOM 751 C C . ASP A 1 99 ? 34.596 4.334 -35.300 1.00 74.00 99 ASP A C 1
ATOM 753 O O . ASP A 1 99 ? 33.745 5.217 -35.299 1.00 74.00 99 ASP A O 1
ATOM 757 N N . ALA A 1 100 ? 34.895 3.660 -36.418 1.00 76.56 100 ALA A N 1
ATOM 758 C CA . ALA A 1 100 ? 34.227 3.883 -37.698 1.00 76.56 100 ALA A CA 1
ATOM 759 C C . ALA A 1 100 ? 32.764 3.397 -37.714 1.00 76.56 100 ALA A C 1
ATOM 761 O O . ALA A 1 100 ? 31.912 4.067 -38.296 1.00 76.56 100 ALA A O 1
ATOM 762 N N . ASP A 1 101 ? 32.459 2.272 -37.063 1.00 78.94 101 ASP A N 1
ATOM 763 C CA . ASP A 1 101 ? 31.086 1.767 -36.927 1.00 78.94 101 ASP A CA 1
ATOM 764 C C . ASP A 1 101 ? 30.248 2.710 -36.051 1.00 78.94 101 ASP A C 1
ATOM 766 O O . ASP A 1 101 ? 29.107 3.029 -36.385 1.00 78.94 101 ASP A O 1
ATOM 770 N N . VAL A 1 102 ? 30.838 3.224 -34.966 1.00 83.69 102 VAL A N 1
ATOM 771 C CA . VAL A 1 102 ? 30.191 4.202 -34.079 1.00 83.69 102 VAL A CA 1
ATOM 772 C C . VAL A 1 102 ? 29.912 5.510 -34.820 1.00 83.69 102 VAL A C 1
ATOM 774 O O . VAL A 1 102 ? 28.786 6.011 -34.783 1.00 83.69 102 VAL A O 1
ATOM 777 N N . GLU A 1 103 ? 30.897 6.045 -35.546 1.00 85.12 103 GLU A N 1
ATOM 778 C CA . GLU A 1 103 ? 30.711 7.258 -36.350 1.00 85.12 103 GLU A CA 1
ATOM 779 C C . GLU A 1 103 ? 29.653 7.069 -37.449 1.00 85.12 103 GLU A C 1
ATOM 781 O O . GLU A 1 103 ? 28.854 7.977 -37.691 1.00 85.12 103 GLU A O 1
ATOM 786 N N . SER A 1 104 ? 29.578 5.883 -38.066 1.00 84.62 104 SER A N 1
ATOM 787 C CA . SER A 1 104 ? 28.546 5.554 -39.057 1.00 84.62 104 SER A CA 1
ATOM 788 C C . SER A 1 104 ? 27.137 5.595 -38.455 1.00 84.62 104 SER A C 1
ATOM 790 O O . SER A 1 104 ? 26.251 6.239 -39.016 1.00 84.62 104 SER A O 1
ATOM 792 N N . VAL A 1 105 ? 26.929 4.968 -37.291 1.00 92.06 105 VAL A N 1
ATOM 793 C CA . VAL A 1 105 ? 25.626 4.965 -36.599 1.00 92.06 105 VAL A CA 1
ATOM 794 C C . VAL A 1 105 ? 25.219 6.381 -36.175 1.00 92.06 105 VAL A C 1
ATOM 796 O O . VAL A 1 105 ? 24.065 6.782 -36.343 1.00 92.06 105 VAL A O 1
ATOM 799 N N . LEU A 1 106 ? 26.163 7.181 -35.670 1.00 93.25 106 LEU A N 1
ATOM 800 C CA . LEU A 1 106 ? 25.896 8.571 -35.290 1.00 93.25 106 LEU A CA 1
ATOM 801 C C . LEU A 1 106 ? 25.563 9.455 -36.502 1.00 93.25 106 LEU A C 1
ATOM 803 O O . LEU A 1 106 ? 24.739 10.366 -36.387 1.00 93.25 106 LEU A O 1
ATOM 807 N N . ALA A 1 107 ? 26.184 9.213 -37.658 1.00 93.00 107 ALA A N 1
ATOM 808 C CA . ALA A 1 107 ? 25.863 9.916 -38.897 1.00 93.00 107 ALA A CA 1
ATOM 809 C C . ALA A 1 107 ? 24.447 9.580 -39.393 1.00 93.00 107 ALA A C 1
ATOM 811 O O . ALA A 1 107 ? 23.685 10.497 -39.709 1.00 93.00 107 ALA A O 1
ATOM 812 N N . GLU A 1 108 ? 24.070 8.301 -39.380 1.00 91.81 108 GLU A N 1
ATOM 813 C CA . GLU A 1 108 ? 22.736 7.831 -39.776 1.00 91.81 108 GLU A CA 1
ATOM 814 C C . GLU A 1 108 ? 21.637 8.408 -38.871 1.00 91.81 108 GLU A C 1
ATOM 816 O O . GLU A 1 108 ? 20.646 8.962 -39.352 1.00 91.81 108 GLU A O 1
ATOM 821 N N . ALA A 1 109 ? 21.846 8.394 -37.551 1.00 95.50 109 ALA A N 1
ATOM 822 C CA . ALA A 1 109 ? 20.904 8.975 -36.595 1.00 95.50 109 ALA A CA 1
ATOM 823 C C . ALA A 1 109 ? 20.685 10.485 -36.826 1.00 95.50 109 ALA A C 1
ATOM 825 O O . ALA A 1 109 ? 19.559 10.992 -36.727 1.00 95.50 109 ALA A O 1
ATOM 826 N N . ARG A 1 110 ? 21.750 11.221 -37.177 1.00 91.69 110 ARG A N 1
ATOM 827 C CA . ARG A 1 110 ? 21.668 12.652 -37.522 1.00 91.69 110 ARG A CA 1
ATOM 828 C C . ARG A 1 110 ? 20.906 12.878 -38.828 1.00 91.69 110 ARG A C 1
ATOM 830 O O . ARG A 1 110 ? 20.167 13.858 -38.923 1.00 91.69 110 ARG A O 1
ATOM 837 N N . GLU A 1 111 ? 21.065 12.002 -39.818 1.00 93.81 111 GLU A N 1
ATOM 838 C CA . GLU A 1 111 ? 20.314 12.070 -41.073 1.00 93.81 111 GLU A CA 1
ATOM 839 C C . GLU A 1 111 ? 18.823 11.801 -40.853 1.00 93.81 111 GLU A C 1
ATOM 841 O O . GLU A 1 111 ? 18.002 12.612 -41.279 1.00 93.81 111 GLU A O 1
ATOM 846 N N . LEU A 1 112 ? 18.470 10.740 -40.121 1.00 93.25 112 LEU A N 1
ATOM 847 C CA . LEU A 1 112 ? 17.082 10.432 -39.756 1.00 93.25 112 LEU A CA 1
ATOM 848 C C . LEU A 1 112 ? 16.420 11.605 -39.029 1.00 93.25 112 LEU A C 1
ATOM 850 O O . LEU A 1 112 ? 15.308 12.002 -39.368 1.00 93.25 112 LEU A O 1
ATOM 854 N N . THR A 1 113 ? 17.138 12.224 -38.090 1.00 89.38 113 THR A N 1
ATOM 855 C CA . THR A 1 113 ? 16.654 13.412 -37.370 1.00 89.38 113 THR A CA 1
ATOM 856 C C . THR A 1 113 ? 16.428 14.603 -38.302 1.00 89.38 113 THR A C 1
ATOM 858 O O . THR A 1 113 ? 15.470 15.355 -38.123 1.00 89.38 113 THR A O 1
ATOM 861 N N . ARG A 1 114 ? 17.294 14.793 -39.306 1.00 89.06 114 ARG A N 1
ATOM 862 C CA . ARG A 1 114 ? 17.134 15.860 -40.302 1.00 89.06 114 ARG A CA 1
ATOM 863 C C . ARG A 1 114 ? 15.947 15.594 -41.225 1.00 89.06 114 ARG A C 1
ATOM 865 O O . ARG A 1 114 ? 15.239 16.538 -41.540 1.00 89.06 114 ARG A O 1
ATOM 872 N N . ARG A 1 115 ? 15.730 1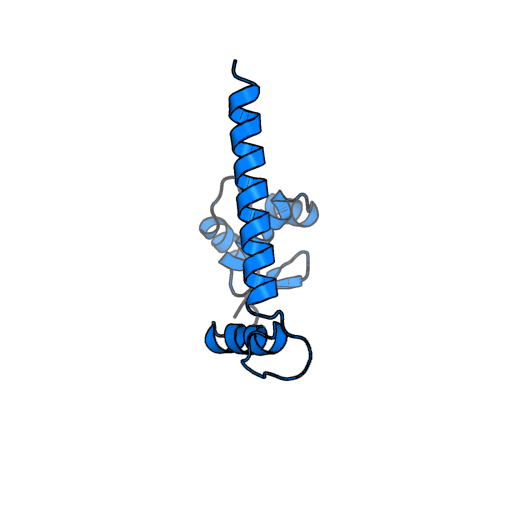4.339 -41.630 1.00 87.69 115 ARG A N 1
ATOM 873 C CA . ARG A 1 115 ? 14.579 13.935 -42.450 1.00 87.69 115 ARG A CA 1
ATOM 874 C C . ARG A 1 115 ? 13.267 14.180 -41.721 1.00 87.69 115 ARG A C 1
ATOM 876 O O . ARG A 1 115 ? 12.436 14.883 -42.264 1.00 87.69 115 ARG A O 1
ATOM 883 N N . MET A 1 116 ? 13.144 13.716 -40.473 1.00 87.69 116 MET A N 1
ATOM 884 C CA . MET A 1 116 ? 11.942 13.955 -39.662 1.00 8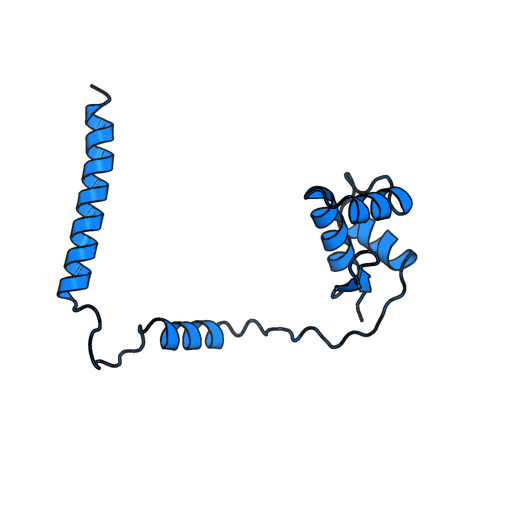7.69 116 MET A CA 1
ATOM 885 C C . MET A 1 116 ? 11.616 15.453 -39.583 1.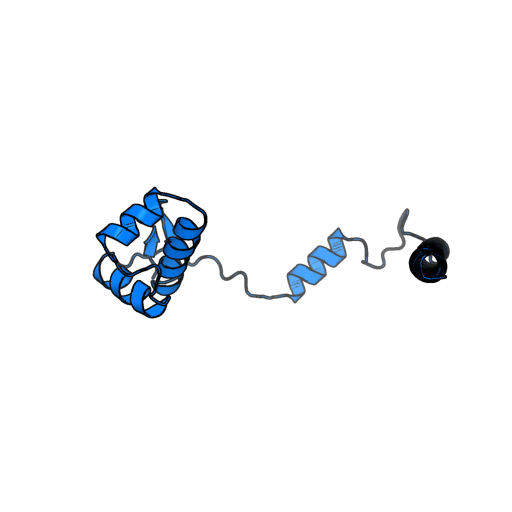00 87.69 116 MET A C 1
ATOM 887 O O . MET A 1 116 ? 10.525 15.851 -39.957 1.00 87.69 116 MET A O 1
ATOM 891 N N . ARG A 1 117 ? 12.603 16.295 -39.240 1.00 81.94 117 ARG A N 1
ATOM 892 C CA . ARG A 1 117 ? 12.404 17.755 -39.159 1.00 81.94 117 ARG A CA 1
ATOM 893 C C . ARG A 1 117 ? 12.163 18.454 -40.500 1.00 81.94 117 ARG A C 1
ATOM 895 O O . ARG A 1 117 ? 11.542 19.506 -40.512 1.00 81.94 117 ARG A O 1
ATOM 902 N N . GLY A 1 118 ? 12.720 17.941 -41.595 1.00 76.12 118 GLY A N 1
ATOM 903 C CA . GLY A 1 118 ? 12.530 18.511 -42.932 1.00 76.12 118 GLY A CA 1
ATOM 904 C C . GLY A 1 118 ? 11.184 18.126 -43.547 1.00 76.12 118 GLY A C 1
ATOM 905 O O . GLY A 1 118 ? 10.579 18.941 -44.236 1.00 76.12 118 GLY A O 1
ATOM 906 N N . ASP A 1 119 ? 10.698 16.918 -43.255 1.00 61.31 119 ASP A N 1
ATOM 907 C CA . ASP A 1 119 ? 9.353 16.474 -43.620 1.00 61.31 119 ASP A CA 1
ATOM 908 C C . ASP A 1 119 ? 8.290 17.287 -42.835 1.00 61.31 119 ASP A C 1
ATOM 910 O O . ASP A 1 119 ? 7.287 17.684 -43.420 1.00 61.31 119 ASP A O 1
ATOM 914 N N . ASP A 1 120 ? 8.560 17.668 -41.572 1.00 57.94 120 ASP A N 1
ATOM 915 C CA . ASP A 1 120 ? 7.722 18.601 -40.784 1.00 57.94 120 ASP A CA 1
ATOM 916 C C . ASP A 1 120 ? 7.615 20.023 -41.403 1.00 57.94 120 ASP A C 1
ATOM 918 O O . ASP A 1 120 ? 6.589 20.694 -41.255 1.00 57.94 120 ASP A O 1
ATOM 922 N N . GLU A 1 121 ? 8.662 20.507 -42.089 1.00 56.62 121 GLU A N 1
ATOM 923 C CA . GLU A 1 121 ? 8.660 21.804 -42.796 1.00 56.62 121 GLU A CA 1
ATOM 924 C C . GLU A 1 121 ? 7.926 21.727 -44.148 1.00 56.62 121 GLU A C 1
ATOM 926 O O . GLU A 1 121 ? 7.239 22.675 -44.518 1.00 56.62 121 GLU A O 1
ATOM 931 N N . ALA A 1 122 ? 7.998 20.592 -44.854 1.00 57.28 122 ALA A N 1
ATOM 932 C CA . ALA A 1 122 ? 7.343 20.395 -46.151 1.00 57.28 122 ALA A CA 1
ATOM 933 C C . ALA A 1 122 ? 5.818 20.169 -46.064 1.00 57.28 122 ALA A C 1
ATOM 935 O O . ALA A 1 122 ? 5.120 20.346 -47.061 1.00 57.28 122 ALA A O 1
ATOM 936 N N . GLU A 1 123 ? 5.288 19.787 -44.897 1.00 56.91 123 GLU A N 1
ATOM 937 C CA . GLU A 1 123 ? 3.842 19.640 -44.655 1.00 56.91 123 GLU A CA 1
ATOM 938 C C . GLU A 1 123 ? 3.149 20.947 -44.200 1.00 56.91 123 GLU A C 1
ATOM 940 O O . GLU A 1 123 ? 1.922 20.981 -44.086 1.00 56.91 123 GLU A O 1
ATOM 945 N N . ASN A 1 124 ? 3.901 22.034 -43.962 1.00 55.28 124 ASN A N 1
ATOM 946 C CA . ASN A 1 124 ? 3.384 23.354 -43.551 1.00 55.28 124 ASN A CA 1
ATOM 947 C C . ASN A 1 124 ? 3.460 24.448 -44.646 1.00 55.28 124 ASN A C 1
ATOM 949 O O . ASN A 1 124 ? 3.267 25.627 -44.332 1.00 55.28 124 ASN A O 1
ATOM 953 N N . GLU A 1 125 ? 3.691 24.082 -45.914 1.00 47.69 125 GLU A N 1
ATOM 954 C CA . GLU A 1 125 ? 3.621 24.978 -47.091 1.00 47.69 125 GLU A CA 1
ATOM 955 C C . GLU A 1 125 ? 2.518 24.584 -48.088 1.00 47.69 125 GLU A C 1
ATOM 957 O O . GLU A 1 125 ? 2.379 23.383 -48.413 1.00 47.69 125 GLU A O 1
#

Mean predicted aligned error: 15.66 Å